Protein AF-A0A351TQN2-F1 (afdb_monomer_lite)

Radius of gyration: 16.26 Å; chains: 1; bounding box: 39×35×45 Å

Sequence (146 aa):
MKQKMIDFLLARGNPSIQLRVKKEVLHTITPEEEKALQEQILTEKTVRFIGEKQLENGWIGLGFHGSSKNAGQYDNQETGTKYLGEKGLKGTTIYGICSVNIYDGEFRGWSPYFGAQLETDWRAKVRRQCDITFRALLIMHYAGVE

Structure (mmCIF, N/CA/C/O backbone):
data_AF-A0A351TQN2-F1
#
_entry.id   AF-A0A351TQN2-F1
#
loop_
_atom_site.group_PDB
_atom_site.id
_atom_site.type_symbol
_atom_site.label_atom_id
_atom_site.label_alt_id
_atom_site.label_comp_id
_atom_site.label_asym_id
_atom_site.label_entity_id
_atom_site.label_seq_id
_atom_site.pdbx_PDB_ins_code
_atom_site.Cartn_x
_atom_site.Cartn_y
_atom_site.Cartn_z
_atom_site.occupancy
_atom_site.B_iso_or_equiv
_atom_site.auth_seq_id
_atom_site.auth_comp_id
_atom_site.auth_asym_id
_atom_site.auth_atom_id
_atom_si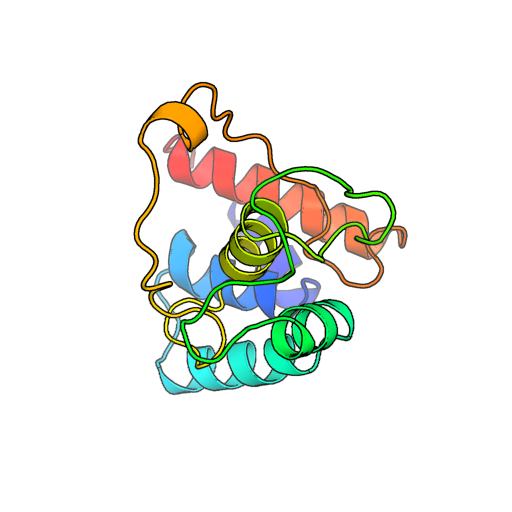te.pdbx_PDB_model_num
ATOM 1 N N . MET A 1 1 ? -20.811 1.659 13.500 1.00 83.62 1 MET A N 1
ATOM 2 C CA . MET A 1 1 ? -20.660 0.844 12.262 1.00 83.62 1 MET A CA 1
ATOM 3 C C . MET A 1 1 ? -19.192 0.708 11.872 1.00 83.62 1 MET A C 1
ATOM 5 O O . MET A 1 1 ? -18.738 -0.406 11.632 1.00 83.62 1 MET A O 1
ATOM 9 N N . LYS A 1 2 ? -18.452 1.820 11.925 1.00 90.25 2 LYS A N 1
ATOM 10 C CA . LYS A 1 2 ? -17.007 1.940 11.707 1.00 90.25 2 LYS A CA 1
ATOM 11 C C . LYS A 1 2 ? -16.146 0.879 12.406 1.00 90.25 2 LYS A C 1
ATOM 13 O O . LYS A 1 2 ? -15.353 0.227 11.738 1.00 90.25 2 LYS A O 1
ATOM 18 N N . GLN A 1 3 ? -16.366 0.615 13.700 1.00 94.12 3 GLN A N 1
ATOM 19 C CA . GLN A 1 3 ? -15.572 -0.386 14.432 1.00 94.12 3 GLN A CA 1
ATOM 20 C C . GLN A 1 3 ? -15.659 -1.792 13.817 1.00 94.12 3 GLN A C 1
ATOM 22 O O . GLN A 1 3 ? -14.639 -2.430 13.601 1.00 94.12 3 GLN A O 1
ATOM 27 N N . LYS A 1 4 ? -16.857 -2.239 13.412 1.00 95.69 4 LYS A N 1
ATOM 28 C CA . LYS A 1 4 ? -17.030 -3.552 12.763 1.00 95.69 4 LYS A CA 1
ATOM 29 C C . LYS A 1 4 ? -16.255 -3.654 11.444 1.00 95.69 4 LYS A C 1
ATOM 31 O O . LYS A 1 4 ? -15.793 -4.734 11.090 1.00 95.69 4 LYS A O 1
ATOM 36 N N . MET A 1 5 ? -16.133 -2.545 10.710 1.00 96.44 5 MET A N 1
ATOM 37 C CA . MET A 1 5 ? -15.353 -2.483 9.470 1.00 96.44 5 MET A CA 1
ATOM 38 C C . MET A 1 5 ? -13.858 -2.566 9.771 1.00 96.44 5 MET A C 1
ATOM 40 O O . MET A 1 5 ? -13.158 -3.328 9.113 1.00 96.44 5 MET A O 1
ATOM 44 N N . ILE A 1 6 ? -13.387 -1.834 10.785 1.00 97.31 6 ILE A N 1
ATOM 45 C CA . ILE A 1 6 ? -11.997 -1.883 11.253 1.00 97.31 6 ILE A CA 1
ATOM 46 C C . ILE A 1 6 ? -11.631 -3.312 11.662 1.00 97.31 6 ILE A C 1
ATOM 48 O O . ILE A 1 6 ? -10.675 -3.864 11.123 1.00 97.31 6 ILE A O 1
ATOM 52 N N . ASP A 1 7 ? -12.427 -3.942 12.528 1.00 97.81 7 ASP A N 1
ATOM 53 C CA . ASP A 1 7 ? -12.172 -5.303 13.012 1.00 97.81 7 ASP A CA 1
ATOM 54 C C . ASP A 1 7 ? -12.121 -6.311 11.851 1.00 97.81 7 ASP A C 1
ATOM 56 O O . ASP A 1 7 ? -11.223 -7.152 11.776 1.00 97.81 7 ASP A O 1
ATOM 60 N N . PHE A 1 8 ? -13.054 -6.197 10.897 1.00 97.88 8 PHE A N 1
ATOM 61 C CA . PHE A 1 8 ? -13.075 -7.038 9.701 1.00 97.88 8 PHE A CA 1
ATOM 62 C C . PHE A 1 8 ? -11.812 -6.861 8.846 1.00 97.88 8 PHE A C 1
ATOM 64 O O . PHE A 1 8 ? -11.208 -7.852 8.428 1.00 97.88 8 PHE A O 1
ATOM 71 N N . LEU A 1 9 ? -11.403 -5.616 8.591 1.00 97.31 9 LEU A N 1
ATOM 72 C CA . LEU A 1 9 ? -10.246 -5.299 7.752 1.00 97.31 9 LEU A CA 1
ATOM 73 C C . LEU A 1 9 ? -8.928 -5.701 8.413 1.00 97.31 9 LEU A C 1
ATOM 75 O O . LEU A 1 9 ? -8.063 -6.241 7.730 1.00 97.31 9 LEU A O 1
ATOM 79 N N . LEU A 1 10 ? -8.785 -5.517 9.726 1.00 97.62 10 LEU A N 1
ATOM 80 C CA . LEU A 1 10 ? -7.602 -5.970 10.461 1.00 97.62 10 LEU A CA 1
ATOM 81 C C . LEU A 1 10 ? -7.485 -7.500 10.470 1.00 97.62 10 LEU A C 1
ATOM 83 O O . LEU A 1 10 ? -6.380 -8.027 10.397 1.00 97.62 10 LEU A O 1
ATOM 87 N N . ALA A 1 11 ? -8.610 -8.218 10.512 1.00 97.19 11 ALA A N 1
ATOM 88 C CA . ALA A 1 11 ? -8.613 -9.678 10.519 1.00 97.19 11 ALA A CA 1
ATOM 89 C C . ALA A 1 11 ? -8.441 -10.317 9.127 1.00 97.19 11 ALA A C 1
ATOM 91 O O . ALA A 1 11 ? -8.003 -11.465 9.031 1.00 97.19 11 ALA A O 1
ATOM 92 N N . ARG A 1 12 ? -8.859 -9.640 8.047 1.00 96.38 12 ARG A N 1
ATOM 93 C CA . ARG A 1 12 ? -8.983 -10.253 6.705 1.00 96.38 12 ARG A CA 1
ATOM 94 C C . ARG A 1 12 ? -8.222 -9.535 5.596 1.00 96.38 12 ARG A C 1
ATOM 96 O O . ARG A 1 12 ? -7.857 -10.193 4.616 1.00 96.38 12 ARG A O 1
ATOM 103 N N . GLY A 1 13 ? -8.010 -8.231 5.739 1.00 94.56 13 GLY A N 1
ATOM 104 C CA . GLY A 1 13 ? -7.337 -7.406 4.746 1.00 94.56 13 GLY A CA 1
ATOM 105 C C . GLY A 1 13 ? -5.892 -7.843 4.550 1.00 94.56 13 GLY A C 1
ATOM 106 O O . GLY A 1 13 ? -5.266 -8.394 5.456 1.00 94.56 13 GLY A O 1
ATOM 107 N N . ASN A 1 14 ? -5.354 -7.620 3.359 1.00 95.19 14 ASN A N 1
ATOM 108 C CA . ASN A 1 14 ? -3.931 -7.823 3.111 1.00 95.19 14 ASN A CA 1
ATOM 109 C C . ASN A 1 14 ? -3.047 -6.819 3.886 1.00 95.19 14 ASN A C 1
ATOM 111 O O . ASN A 1 14 ? -3.558 -5.869 4.488 1.00 95.19 14 ASN A O 1
ATOM 115 N N . PRO A 1 15 ? -1.711 -6.984 3.844 1.00 97.31 15 PRO A N 1
ATOM 116 C CA . PRO A 1 15 ? -0.792 -6.093 4.545 1.00 97.31 15 PRO A CA 1
ATOM 117 C C . PRO A 1 15 ? -0.974 -4.605 4.214 1.00 97.31 15 PRO A C 1
ATOM 119 O O . PRO A 1 15 ? -0.849 -3.774 5.106 1.00 97.31 15 PRO A O 1
ATOM 122 N N . SER A 1 16 ? -1.337 -4.259 2.973 1.00 95.12 16 SER A N 1
ATOM 123 C CA . SER A 1 16 ? -1.591 -2.867 2.576 1.00 95.12 16 SER A CA 1
ATOM 124 C C . SER A 1 16 ? -2.809 -2.266 3.281 1.00 95.12 16 SER A C 1
ATOM 126 O O . SER A 1 16 ? -2.720 -1.185 3.863 1.00 95.12 16 SER A O 1
ATOM 128 N N . ILE A 1 17 ? -3.933 -2.985 3.297 1.00 95.25 17 ILE A N 1
ATOM 129 C CA . ILE A 1 17 ? -5.138 -2.552 4.009 1.00 95.25 17 ILE A CA 1
ATOM 130 C C . ILE A 1 17 ? -4.859 -2.454 5.511 1.00 95.25 17 ILE A C 1
ATOM 132 O O . ILE A 1 17 ? -5.209 -1.452 6.130 1.00 95.25 17 ILE A O 1
ATOM 136 N N . GLN A 1 18 ? -4.199 -3.454 6.102 1.00 97.94 18 GLN A N 1
ATOM 137 C CA . GLN A 1 18 ? -3.866 -3.435 7.530 1.00 97.94 18 GLN A CA 1
ATOM 138 C C . GLN A 1 18 ? -2.969 -2.243 7.889 1.00 97.94 18 GLN A C 1
ATOM 140 O O . GLN A 1 18 ? -3.261 -1.528 8.849 1.00 97.94 18 GLN A O 1
ATOM 145 N N . LEU A 1 19 ? -1.924 -1.997 7.092 1.00 96.50 19 LEU A N 1
ATOM 146 C CA . LEU A 1 19 ? -1.017 -0.858 7.235 1.00 96.50 19 LEU A CA 1
ATOM 147 C C . LEU A 1 19 ? -1.795 0.455 7.240 1.00 96.50 19 LEU A C 1
ATOM 149 O O . LEU A 1 19 ? -1.685 1.243 8.178 1.00 96.50 19 LEU A O 1
ATOM 153 N N . ARG A 1 20 ? -2.619 0.676 6.216 1.00 94.56 20 ARG A N 1
ATOM 154 C CA . ARG A 1 20 ? -3.340 1.938 6.047 1.00 94.56 20 ARG A CA 1
ATOM 155 C C . ARG A 1 20 ? -4.429 2.134 7.096 1.00 94.56 20 ARG A C 1
ATOM 157 O O . ARG A 1 20 ? -4.563 3.236 7.609 1.00 94.56 20 ARG A O 1
ATOM 164 N N . VAL A 1 21 ? -5.145 1.085 7.508 1.00 96.31 21 VAL A N 1
ATOM 165 C CA . VAL A 1 21 ? -6.099 1.179 8.631 1.00 96.31 21 VAL A CA 1
ATOM 166 C C . VAL A 1 21 ? -5.378 1.575 9.923 1.00 96.31 21 VAL A C 1
ATOM 168 O O . VAL A 1 21 ? -5.797 2.521 10.592 1.00 96.31 21 VAL A O 1
ATOM 171 N N . LYS A 1 22 ? -4.269 0.910 10.267 1.00 97.19 22 LYS A N 1
ATOM 172 C CA . LYS A 1 22 ? -3.516 1.227 11.491 1.00 97.19 22 LYS A CA 1
ATOM 173 C C . LYS A 1 22 ? -2.882 2.623 11.452 1.00 97.19 22 LYS A C 1
ATOM 175 O O . LYS A 1 22 ? -2.830 3.292 12.480 1.00 97.19 22 LYS A O 1
ATOM 180 N N . LYS A 1 23 ? -2.409 3.064 10.284 1.00 93.75 23 LYS A N 1
ATOM 181 C CA . LYS A 1 23 ? -1.683 4.328 10.106 1.00 93.75 23 LYS A CA 1
ATOM 182 C C . LYS A 1 23 ? -2.593 5.542 9.907 1.00 93.75 23 LYS A C 1
ATOM 184 O O . LYS A 1 23 ? -2.413 6.552 10.581 1.00 93.75 23 LYS A O 1
ATOM 189 N N . GLU A 1 24 ? -3.537 5.451 8.974 1.00 91.81 24 GLU A N 1
ATOM 190 C CA . GLU A 1 24 ? -4.388 6.570 8.541 1.00 91.81 24 GLU A CA 1
ATOM 191 C C . GLU A 1 24 ? -5.640 6.708 9.408 1.00 91.81 24 GLU A C 1
ATOM 193 O O . GLU A 1 24 ? -6.075 7.825 9.645 1.00 91.81 24 GLU A O 1
ATOM 198 N N . VAL A 1 25 ? -6.214 5.595 9.885 1.00 92.94 25 VAL A N 1
ATOM 199 C CA . VAL A 1 25 ? -7.509 5.612 10.590 1.00 92.94 25 VAL A CA 1
ATOM 200 C C . VAL A 1 25 ? -7.347 5.539 12.105 1.00 92.94 25 VAL A C 1
ATOM 202 O O . VAL A 1 25 ? -8.018 6.279 12.820 1.00 92.94 25 VAL A O 1
ATOM 205 N N . LEU A 1 26 ? -6.511 4.621 12.598 1.00 95.88 26 LEU A N 1
ATOM 206 C CA . LEU A 1 26 ? -6.347 4.374 14.036 1.00 95.88 26 LEU A CA 1
ATOM 207 C C . LEU A 1 26 ? -5.197 5.166 14.666 1.00 95.88 26 LEU A C 1
ATOM 209 O O . LEU A 1 26 ? -5.240 5.440 15.859 1.00 95.88 26 LEU A O 1
ATOM 213 N N . HIS A 1 27 ? -4.176 5.516 13.881 1.00 95.81 27 HIS A N 1
ATOM 214 C CA . HIS A 1 27 ? -2.930 6.131 14.356 1.00 95.81 27 HIS A CA 1
ATOM 215 C C . HIS A 1 27 ? -2.213 5.315 15.449 1.00 95.81 27 HIS A C 1
ATOM 217 O O . HIS A 1 27 ? -1.604 5.874 16.357 1.00 95.81 27 HIS A O 1
ATOM 223 N N . THR A 1 28 ? -2.275 3.983 15.362 1.00 97.31 28 THR A N 1
ATOM 224 C CA . THR A 1 28 ? -1.715 3.063 16.372 1.00 97.31 28 THR A CA 1
ATOM 225 C C . THR A 1 28 ? -0.487 2.291 15.898 1.00 97.31 28 THR A C 1
ATOM 227 O O . THR A 1 28 ? 0.029 1.471 16.649 1.00 97.31 28 THR A O 1
ATOM 230 N N . ILE A 1 29 ? -0.059 2.471 14.646 1.00 97.12 29 ILE A N 1
ATOM 231 C CA . ILE A 1 29 ? 1.041 1.684 14.077 1.00 97.12 29 ILE A CA 1
ATOM 232 C C . ILE A 1 29 ? 2.396 2.087 14.674 1.00 97.12 29 ILE A C 1
ATOM 234 O O . ILE A 1 29 ? 2.685 3.279 14.793 1.00 97.12 29 ILE A O 1
ATOM 238 N N . THR A 1 30 ? 3.243 1.110 15.009 1.00 97.75 30 THR A N 1
ATOM 239 C CA . THR A 1 30 ? 4.644 1.380 15.384 1.00 97.75 30 THR A CA 1
ATOM 240 C C . THR A 1 30 ? 5.563 1.409 14.153 1.00 97.75 30 THR A C 1
ATOM 242 O O . THR A 1 30 ? 5.212 0.840 13.114 1.00 97.75 30 THR A O 1
ATOM 245 N N . PRO A 1 31 ? 6.759 2.025 14.233 1.00 96.31 31 PRO A N 1
ATOM 246 C CA . PRO A 1 31 ? 7.734 1.988 13.139 1.00 96.31 31 PRO A CA 1
ATOM 247 C C . PRO A 1 31 ? 8.115 0.564 12.701 1.00 96.31 31 PRO A C 1
ATOM 249 O O . PRO A 1 31 ? 8.285 0.299 11.511 1.00 96.31 31 PRO A O 1
ATOM 252 N N . GLU A 1 32 ? 8.222 -0.367 13.649 1.00 97.50 32 GLU A N 1
ATOM 253 C CA . GLU A 1 32 ? 8.565 -1.769 13.395 1.00 97.50 32 GLU A CA 1
ATOM 254 C C . GLU A 1 32 ? 7.429 -2.498 12.673 1.00 97.50 32 GLU A C 1
ATOM 256 O O . GLU A 1 32 ? 7.677 -3.222 11.709 1.00 97.50 32 GLU A O 1
ATOM 261 N N . GLU A 1 33 ? 6.180 -2.280 13.102 1.00 97.50 33 GLU A N 1
ATOM 262 C CA . GLU A 1 33 ? 5.002 -2.831 12.428 1.00 97.50 33 GLU A CA 1
ATOM 263 C C . GLU A 1 33 ? 4.846 -2.273 11.009 1.00 97.50 33 GLU A C 1
ATOM 265 O O . GLU A 1 33 ? 4.553 -3.028 10.080 1.00 97.50 33 GLU A O 1
ATOM 270 N N . GLU A 1 34 ? 5.048 -0.962 10.831 1.00 96.38 34 GLU A N 1
ATOM 271 C CA . GLU A 1 34 ? 5.003 -0.322 9.516 1.00 96.38 34 GLU A CA 1
ATOM 272 C C . GLU A 1 34 ? 6.027 -0.954 8.574 1.00 96.38 34 GLU A C 1
ATOM 274 O O . GLU A 1 34 ? 5.663 -1.396 7.481 1.00 96.38 34 GLU A O 1
ATOM 279 N N . LYS A 1 35 ? 7.280 -1.070 9.024 1.00 95.88 35 LYS A N 1
ATOM 280 C CA . LYS A 1 35 ? 8.350 -1.689 8.245 1.00 95.88 35 LYS A CA 1
ATOM 281 C C . LYS A 1 35 ? 8.017 -3.137 7.879 1.00 95.88 35 LYS A C 1
ATOM 283 O O . LYS A 1 35 ? 8.125 -3.503 6.711 1.00 95.88 35 LYS A O 1
ATOM 288 N N . ALA A 1 36 ? 7.558 -3.943 8.836 1.00 97.62 36 ALA A N 1
ATOM 289 C CA . ALA A 1 36 ? 7.228 -5.349 8.599 1.00 97.62 36 ALA A CA 1
ATOM 290 C C . ALA A 1 36 ? 6.075 -5.532 7.592 1.00 97.62 36 ALA A C 1
ATOM 292 O O . ALA A 1 36 ? 6.092 -6.461 6.780 1.00 97.62 36 ALA A O 1
ATOM 293 N N . LEU A 1 37 ? 5.065 -4.656 7.622 1.00 97.88 37 LEU A N 1
ATOM 294 C CA . LEU A 1 37 ? 3.973 -4.679 6.645 1.00 97.88 37 LEU A CA 1
ATOM 295 C C . LEU A 1 37 ? 4.454 -4.221 5.265 1.00 97.88 37 LEU A C 1
ATOM 297 O O . LEU A 1 37 ? 4.133 -4.868 4.270 1.00 97.88 37 LEU A O 1
ATOM 301 N N . GLN A 1 38 ? 5.260 -3.160 5.190 1.00 96.38 38 GLN A N 1
ATOM 302 C CA . GLN A 1 38 ? 5.846 -2.696 3.931 1.00 96.38 38 GLN A CA 1
ATOM 303 C C . GLN A 1 38 ? 6.735 -3.763 3.284 1.00 96.38 38 GLN A C 1
ATOM 305 O O . GLN A 1 38 ? 6.591 -4.021 2.091 1.00 96.38 38 GLN A O 1
ATOM 310 N N . GLU A 1 39 ? 7.579 -4.451 4.054 1.00 95.94 39 GLU A N 1
ATOM 311 C CA . GLU A 1 39 ? 8.411 -5.559 3.565 1.00 95.94 39 GLU A CA 1
ATOM 312 C C . GLU A 1 39 ? 7.572 -6.682 2.943 1.00 95.94 39 GLU A C 1
ATOM 314 O O . GLU A 1 39 ? 7.920 -7.184 1.874 1.00 95.94 39 GLU A O 1
ATOM 319 N N . GLN A 1 40 ? 6.424 -7.028 3.535 1.00 96.69 40 GLN A N 1
ATOM 320 C CA . GLN A 1 40 ? 5.500 -7.999 2.939 1.00 96.69 40 GLN A CA 1
ATOM 321 C C . GLN A 1 40 ? 4.913 -7.496 1.615 1.00 96.69 40 GLN A C 1
ATOM 323 O O . GLN A 1 40 ? 4.876 -8.243 0.637 1.00 96.69 40 GLN A O 1
ATOM 328 N N . ILE A 1 41 ? 4.492 -6.231 1.553 1.00 95.12 41 ILE A N 1
ATOM 329 C CA . ILE A 1 41 ? 3.915 -5.621 0.344 1.00 95.12 41 ILE A CA 1
ATOM 330 C C . ILE A 1 41 ? 4.943 -5.585 -0.796 1.00 95.12 41 ILE A C 1
ATOM 332 O O . ILE A 1 41 ? 4.602 -5.861 -1.946 1.00 95.12 41 ILE A O 1
ATOM 336 N N . LEU A 1 42 ? 6.218 -5.330 -0.484 1.00 93.62 42 LEU A N 1
ATOM 337 C CA . LEU A 1 42 ? 7.329 -5.365 -1.443 1.00 93.62 42 LEU A CA 1
ATOM 338 C C . LEU A 1 42 ? 7.536 -6.751 -2.082 1.00 93.62 42 LEU A C 1
ATOM 340 O O . LEU A 1 42 ? 8.176 -6.862 -3.129 1.00 93.62 42 LEU A O 1
ATOM 344 N N . THR A 1 43 ? 6.984 -7.821 -1.500 1.00 94.50 43 THR A N 1
ATOM 345 C CA . THR A 1 43 ? 7.045 -9.163 -2.098 1.00 94.50 43 THR A CA 1
ATOM 346 C C . THR A 1 43 ? 5.979 -9.428 -3.162 1.00 94.50 43 THR A C 1
ATOM 348 O O . THR A 1 43 ? 6.098 -10.406 -3.905 1.00 94.50 43 THR A O 1
ATOM 351 N N . GLU A 1 44 ? 4.954 -8.577 -3.278 1.00 92.06 44 GLU A N 1
ATOM 352 C CA . GLU A 1 44 ? 3.856 -8.790 -4.219 1.00 92.06 44 GLU A CA 1
ATOM 353 C C . GLU A 1 44 ? 4.330 -8.729 -5.678 1.00 92.06 44 GLU A C 1
ATOM 355 O O . GLU A 1 44 ? 5.086 -7.841 -6.073 1.00 92.06 44 GLU A O 1
ATOM 360 N N . LYS A 1 45 ? 3.815 -9.636 -6.519 1.00 90.38 45 LYS A N 1
ATOM 361 C CA . LYS A 1 45 ? 4.202 -9.750 -7.935 1.00 90.38 45 LYS A CA 1
ATOM 362 C C . LYS A 1 45 ? 4.107 -8.421 -8.692 1.00 90.38 45 LYS A C 1
ATOM 364 O O . LYS A 1 45 ? 5.039 -8.069 -9.404 1.00 90.38 45 LYS A O 1
ATOM 369 N N . THR A 1 46 ? 3.005 -7.686 -8.540 1.00 86.56 46 THR A N 1
ATOM 370 C CA . THR A 1 46 ? 2.808 -6.395 -9.221 1.00 86.56 46 THR A CA 1
ATOM 371 C C . THR A 1 46 ? 3.758 -5.321 -8.694 1.00 86.56 46 THR A C 1
ATOM 373 O O . THR A 1 46 ? 4.253 -4.519 -9.475 1.00 86.56 46 THR A O 1
ATOM 376 N N . VAL A 1 47 ? 4.0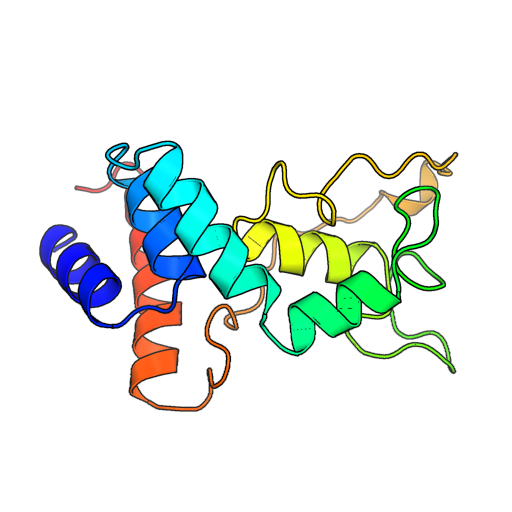48 -5.318 -7.388 1.00 89.12 47 VAL A N 1
ATOM 377 C CA . VAL A 1 47 ? 4.981 -4.358 -6.778 1.00 89.12 47 VAL A CA 1
ATOM 378 C C . VAL A 1 47 ? 6.402 -4.603 -7.281 1.00 89.12 47 VAL A C 1
ATOM 380 O O . VAL A 1 47 ? 7.061 -3.664 -7.716 1.00 89.12 47 VAL A O 1
ATOM 383 N N . ARG A 1 48 ? 6.843 -5.867 -7.310 1.00 91.00 48 ARG A N 1
ATOM 384 C CA . ARG A 1 48 ? 8.137 -6.252 -7.894 1.00 91.00 48 ARG A CA 1
ATOM 385 C C . ARG A 1 48 ? 8.221 -5.903 -9.373 1.00 91.00 48 ARG A C 1
ATOM 387 O O . ARG A 1 48 ? 9.199 -5.298 -9.783 1.00 91.00 48 ARG A O 1
ATOM 394 N N . PHE A 1 49 ? 7.171 -6.211 -10.136 1.00 87.81 49 PHE A N 1
ATOM 395 C CA . PHE A 1 49 ? 7.094 -5.854 -11.550 1.00 87.81 49 PHE A CA 1
ATOM 396 C C . PHE A 1 49 ? 7.264 -4.346 -11.762 1.00 87.81 49 PHE A C 1
ATOM 398 O O . PHE A 1 49 ? 8.050 -3.952 -12.606 1.00 87.81 49 PHE A O 1
ATOM 405 N N . ILE A 1 50 ? 6.586 -3.497 -10.982 1.00 86.31 50 ILE A N 1
ATOM 406 C CA . ILE A 1 50 ? 6.764 -2.038 -11.064 1.00 86.31 50 ILE A CA 1
ATOM 407 C C . ILE A 1 50 ? 8.203 -1.640 -10.701 1.00 86.31 50 ILE A C 1
ATOM 409 O O . ILE A 1 50 ? 8.797 -0.815 -11.390 1.00 86.31 50 ILE A O 1
ATOM 413 N N . GLY A 1 51 ? 8.774 -2.243 -9.654 1.00 88.94 51 GLY A N 1
ATOM 414 C CA . GLY A 1 51 ? 10.157 -1.997 -9.236 1.00 88.94 51 GLY A CA 1
ATOM 415 C C . GLY A 1 51 ? 11.189 -2.336 -10.316 1.00 88.94 51 GLY A C 1
ATOM 416 O O . GLY A 1 51 ? 12.118 -1.568 -10.526 1.00 88.94 51 GLY A O 1
ATOM 417 N N . GLU A 1 52 ? 10.994 -3.420 -11.073 1.00 89.38 52 GLU A N 1
ATOM 418 C CA . GLU A 1 52 ? 11.846 -3.796 -12.218 1.00 89.38 52 GLU A CA 1
ATOM 419 C C . GLU A 1 52 ? 11.814 -2.771 -13.365 1.00 89.38 52 GLU A C 1
ATOM 421 O O . GLU A 1 52 ? 12.679 -2.786 -14.240 1.00 89.38 52 GLU A O 1
ATOM 426 N N . LYS A 1 53 ? 10.806 -1.894 -13.390 1.00 87.50 53 LYS A N 1
ATOM 427 C CA . LYS A 1 53 ? 10.629 -0.850 -14.409 1.00 87.50 53 LYS A CA 1
ATOM 428 C C . LYS A 1 53 ? 11.119 0.511 -13.949 1.00 87.50 53 LYS A C 1
ATOM 430 O O . LYS A 1 53 ? 11.092 1.447 -14.746 1.00 87.50 53 LYS A O 1
ATOM 435 N N . GLN A 1 54 ? 11.527 0.634 -12.689 1.00 87.56 54 GLN A N 1
ATOM 436 C CA . GLN A 1 54 ? 12.064 1.872 -12.161 1.00 87.56 54 GLN A CA 1
ATOM 437 C C . GLN A 1 54 ? 13.501 2.073 -12.654 1.00 87.56 54 GLN A C 1
ATOM 439 O O . GLN A 1 54 ? 14.366 1.216 -12.493 1.00 87.56 54 GLN A O 1
ATOM 444 N N . LEU A 1 55 ? 13.739 3.219 -13.278 1.00 86.88 55 LEU A N 1
ATOM 445 C CA . LEU A 1 55 ? 15.041 3.688 -13.725 1.00 86.88 55 LEU A CA 1
ATOM 446 C C . LEU A 1 55 ? 15.820 4.287 -12.547 1.00 86.88 55 LEU A C 1
ATOM 448 O O . LEU A 1 55 ? 15.242 4.650 -11.522 1.00 86.88 55 LEU A O 1
ATOM 452 N N . GLU A 1 56 ? 17.131 4.469 -12.717 1.00 85.50 56 GLU A N 1
ATOM 453 C CA . GLU A 1 56 ? 18.017 5.030 -11.682 1.00 85.50 56 GLU A CA 1
ATOM 454 C C . GLU A 1 56 ? 17.567 6.412 -11.169 1.00 85.50 56 GLU A C 1
ATOM 456 O O . GLU A 1 56 ? 17.803 6.753 -10.013 1.00 85.50 56 GLU A O 1
ATOM 461 N N . ASN A 1 57 ? 16.875 7.199 -12.001 1.00 84.25 57 ASN A N 1
ATOM 462 C CA . ASN A 1 57 ? 16.329 8.513 -11.637 1.00 84.25 57 ASN A CA 1
ATOM 463 C C . ASN A 1 57 ? 14.947 8.454 -10.944 1.00 84.25 57 ASN A C 1
ATOM 465 O O . ASN A 1 57 ? 14.319 9.493 -10.720 1.00 84.25 57 ASN A O 1
ATOM 469 N N . GLY A 1 58 ? 14.444 7.253 -10.647 1.00 84.00 58 GLY A N 1
ATOM 470 C CA . GLY A 1 58 ? 13.152 7.011 -10.007 1.00 84.00 58 GLY A CA 1
ATOM 471 C C . GLY A 1 58 ? 11.946 7.015 -10.952 1.00 84.00 58 GLY A C 1
ATOM 472 O O . GLY A 1 58 ? 10.830 6.774 -10.489 1.00 84.00 58 GLY A O 1
ATOM 473 N N . TRP A 1 59 ? 12.133 7.280 -12.251 1.00 85.94 59 TRP A N 1
ATOM 474 C CA . TRP A 1 59 ? 11.070 7.182 -13.260 1.00 85.94 59 TRP A CA 1
ATOM 475 C C . TRP A 1 59 ? 10.700 5.722 -13.530 1.00 85.94 59 TRP A C 1
ATOM 477 O O . TRP A 1 59 ? 11.573 4.871 -13.623 1.00 85.94 59 TRP A O 1
ATOM 487 N N . ILE A 1 60 ? 9.416 5.422 -13.679 1.00 85.75 60 ILE A N 1
ATOM 488 C CA . ILE A 1 60 ? 8.867 4.082 -13.871 1.00 85.75 60 ILE A CA 1
ATOM 489 C C . ILE A 1 60 ? 8.414 3.935 -15.323 1.00 85.75 60 ILE A C 1
ATOM 491 O O . ILE A 1 60 ? 7.523 4.640 -15.801 1.00 85.75 60 ILE A O 1
ATOM 495 N N . GLY A 1 61 ? 8.984 2.947 -16.007 1.00 82.75 61 GLY A N 1
ATOM 496 C CA . GLY A 1 61 ? 8.616 2.597 -17.372 1.00 82.75 61 GLY A CA 1
ATOM 497 C C . GLY A 1 61 ? 9.143 3.582 -18.415 1.00 82.75 61 GLY A C 1
ATOM 498 O O . GLY A 1 61 ? 10.131 4.280 -18.206 1.00 82.75 61 GLY A O 1
ATOM 499 N N . LEU A 1 62 ? 8.498 3.604 -19.584 1.00 79.12 62 LEU A N 1
ATOM 500 C CA . LEU A 1 62 ? 8.983 4.336 -20.769 1.00 79.12 62 LEU A CA 1
ATOM 501 C C . LEU A 1 62 ? 8.131 5.558 -21.133 1.00 79.12 62 LEU 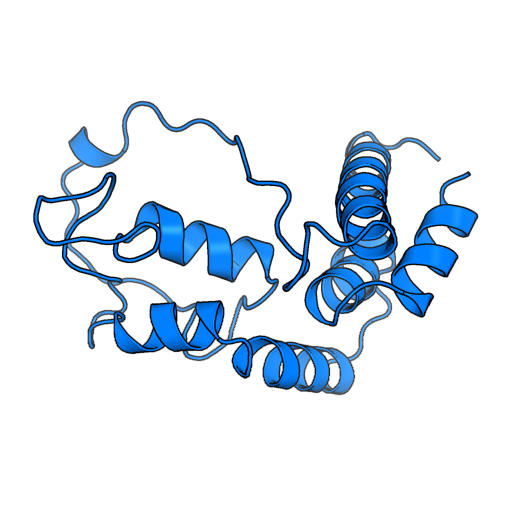A C 1
ATOM 503 O O . LEU A 1 62 ? 8.360 6.190 -22.161 1.00 79.12 62 LEU A O 1
ATOM 507 N N . GLY A 1 63 ? 7.123 5.877 -20.327 1.00 77.44 63 GLY A N 1
ATOM 508 C CA . GLY A 1 63 ? 6.211 6.981 -20.592 1.00 77.44 63 GLY A CA 1
ATOM 509 C C . GLY A 1 63 ? 5.419 7.376 -19.357 1.00 77.44 63 GLY A C 1
ATOM 510 O O . GLY A 1 63 ? 5.413 6.665 -18.352 1.00 77.44 63 GLY A O 1
ATOM 511 N N . PHE A 1 64 ? 4.763 8.530 -19.435 1.00 76.62 64 PHE A N 1
ATOM 512 C CA . PHE A 1 64 ? 4.031 9.097 -18.310 1.00 76.62 64 PHE A CA 1
ATOM 513 C C . PHE A 1 64 ? 2.651 8.452 -18.107 1.00 76.62 64 PHE A C 1
ATOM 515 O O . PHE A 1 64 ? 2.371 7.940 -17.024 1.00 76.62 64 PHE A O 1
ATOM 522 N N . HIS A 1 65 ? 1.824 8.428 -19.162 1.00 73.69 65 HIS A N 1
ATOM 523 C CA . HIS A 1 65 ? 0.455 7.902 -19.160 1.00 73.69 65 HIS A CA 1
ATOM 524 C C . HIS A 1 65 ? 0.175 7.038 -20.399 1.00 73.69 65 HIS A C 1
ATOM 526 O O . HIS A 1 65 ? 0.674 7.315 -21.490 1.00 73.69 65 HIS A O 1
ATOM 532 N N . GLY A 1 66 ? -0.691 6.032 -20.241 1.00 60.50 66 GLY A N 1
ATOM 533 C CA . GLY A 1 66 ? -1.183 5.184 -21.327 1.00 60.50 66 GLY A CA 1
ATOM 534 C C . GLY A 1 66 ? -0.246 4.039 -21.727 1.00 60.50 66 GLY A C 1
ATOM 535 O O . GLY A 1 66 ? 0.915 3.960 -21.327 1.00 60.50 66 GLY A O 1
ATOM 536 N N . SER A 1 67 ? -0.776 3.114 -22.527 1.00 53.56 67 SER A N 1
ATOM 537 C CA . SER A 1 67 ? 0.000 2.039 -23.143 1.00 53.56 67 SER A CA 1
ATOM 538 C C . SER A 1 67 ? 0.637 2.555 -24.431 1.00 53.56 67 SER A C 1
ATOM 540 O O . SER A 1 67 ? -0.042 2.712 -25.448 1.00 53.56 67 SER A O 1
ATOM 542 N N . SER A 1 68 ? 1.949 2.800 -24.421 1.00 59.16 68 SER A N 1
ATOM 543 C CA . SER A 1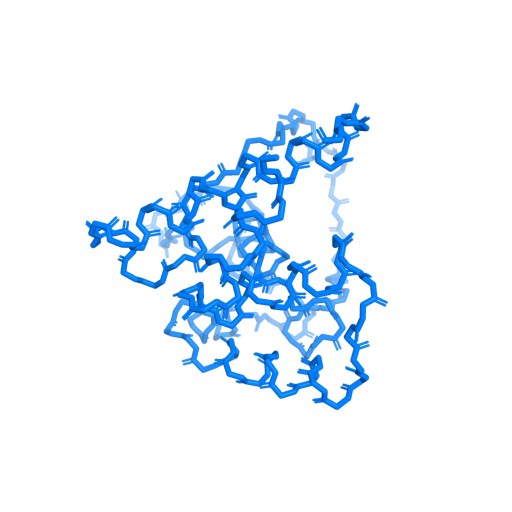 68 ? 2.711 2.769 -25.673 1.00 59.16 68 SER A CA 1
ATOM 544 C C . SER A 1 68 ? 2.564 1.375 -26.302 1.00 59.16 68 SER A C 1
ATOM 546 O O . SER A 1 68 ? 2.234 0.413 -25.605 1.00 59.16 68 SER A O 1
ATOM 548 N N . LYS A 1 69 ? 2.829 1.219 -27.608 1.00 58.38 69 LYS A N 1
ATOM 549 C CA . LYS A 1 69 ? 2.765 -0.105 -28.271 1.00 58.38 69 LYS A CA 1
ATOM 550 C C . LYS A 1 69 ? 3.595 -1.190 -27.557 1.00 58.38 69 LYS A C 1
ATOM 552 O O . LYS A 1 69 ? 3.332 -2.369 -27.764 1.00 58.38 69 LYS A O 1
ATOM 557 N N . ASN A 1 70 ? 4.550 -0.782 -26.716 1.00 61.22 70 ASN A N 1
ATOM 558 C CA . ASN A 1 70 ? 5.462 -1.644 -25.974 1.00 61.22 70 ASN A CA 1
ATOM 559 C C . ASN A 1 70 ? 5.266 -1.587 -24.441 1.00 61.22 70 ASN A C 1
ATOM 561 O O . ASN A 1 70 ? 6.104 -2.130 -23.728 1.00 61.22 70 ASN A O 1
ATOM 565 N N . ALA A 1 71 ? 4.226 -0.920 -23.918 1.00 59.66 71 ALA A N 1
ATOM 566 C CA . ALA A 1 71 ? 4.029 -0.729 -22.475 1.00 59.66 71 ALA A CA 1
ATOM 567 C C . ALA A 1 71 ? 2.765 -1.435 -21.957 1.00 59.66 71 ALA A C 1
ATOM 569 O O . ALA A 1 71 ? 1.660 -1.215 -22.459 1.00 59.66 71 ALA A O 1
ATOM 570 N N . GLY A 1 72 ? 2.934 -2.263 -20.922 1.00 63.78 72 GLY A N 1
ATOM 571 C CA . GLY A 1 72 ? 1.845 -2.876 -20.165 1.00 63.78 72 GLY A CA 1
ATOM 572 C C . GLY A 1 72 ? 1.143 -1.917 -19.190 1.00 63.78 72 GLY A C 1
ATOM 573 O O . GLY A 1 72 ? 1.523 -0.762 -19.015 1.00 63.78 72 GLY A O 1
ATOM 574 N N . GLN A 1 73 ? 0.111 -2.424 -18.505 1.00 61.88 73 GLN A N 1
ATOM 575 C CA . GLN A 1 73 ? -0.775 -1.652 -17.614 1.00 61.88 73 GLN A CA 1
ATOM 576 C C . GLN A 1 73 ? -0.047 -0.905 -16.477 1.00 61.88 73 GLN A C 1
ATOM 578 O O . GLN A 1 73 ? -0.545 0.113 -16.011 1.00 61.88 73 GLN A O 1
ATOM 583 N N . TYR A 1 74 ? 1.128 -1.378 -16.055 1.00 64.31 74 TYR A N 1
ATOM 584 C CA . TYR A 1 74 ? 1.930 -0.778 -14.983 1.00 64.31 74 TYR A CA 1
ATOM 585 C C . TYR A 1 74 ? 3.320 -0.306 -15.458 1.00 64.31 74 TYR A C 1
ATOM 587 O O . TYR A 1 74 ? 4.170 0.004 -14.633 1.00 64.31 74 TYR A O 1
ATOM 595 N N . ASP A 1 75 ? 3.541 -0.230 -16.778 1.00 72.31 75 ASP A N 1
ATOM 596 C CA . ASP A 1 75 ? 4.794 0.226 -17.415 1.00 72.31 75 ASP A CA 1
ATOM 597 C C . ASP A 1 75 ? 4.801 1.748 -17.689 1.00 72.31 75 ASP A C 1
ATOM 599 O O . ASP A 1 75 ? 5.366 2.217 -18.681 1.00 72.31 75 ASP A O 1
ATOM 603 N N . ASN A 1 76 ? 4.138 2.540 -16.845 1.00 79.94 76 ASN A N 1
ATOM 604 C CA . ASN A 1 76 ? 4.132 3.999 -16.960 1.00 79.94 76 ASN A CA 1
ATOM 605 C C . ASN A 1 76 ? 4.179 4.681 -15.590 1.00 79.94 76 ASN A C 1
ATOM 607 O O . ASN A 1 76 ? 3.711 4.126 -14.586 1.00 79.94 76 ASN A O 1
ATOM 611 N N . GLN A 1 77 ? 4.721 5.899 -15.584 1.00 84.44 77 GLN A N 1
ATOM 612 C CA . GLN A 1 77 ? 5.000 6.666 -14.376 1.00 84.44 77 GLN A CA 1
ATOM 613 C C . GLN A 1 77 ? 3.746 6.895 -13.536 1.00 84.44 77 GLN A C 1
ATOM 615 O O . GLN A 1 77 ? 3.772 6.678 -12.322 1.00 84.44 77 GLN A O 1
ATOM 620 N N . GLU A 1 78 ? 2.638 7.308 -14.153 1.00 80.38 78 GLU A N 1
ATOM 621 C CA . GLU A 1 78 ? 1.409 7.617 -13.428 1.00 80.38 78 GLU A CA 1
ATOM 622 C C . GLU A 1 78 ? 0.835 6.376 -12.738 1.00 80.38 78 GLU A C 1
ATOM 624 O O . GLU A 1 78 ? 0.551 6.402 -11.539 1.00 80.38 78 GLU A O 1
ATOM 629 N N . THR A 1 79 ? 0.677 5.275 -13.475 1.00 77.75 79 THR A N 1
ATOM 630 C CA . THR A 1 79 ? 0.002 4.080 -12.954 1.00 77.75 79 THR A CA 1
ATOM 631 C C . THR A 1 79 ? 0.865 3.363 -11.924 1.00 77.75 79 THR A C 1
ATOM 633 O O . THR A 1 79 ? 0.349 2.955 -10.882 1.00 77.75 79 THR A O 1
ATOM 636 N N . GLY A 1 80 ? 2.176 3.253 -12.170 1.00 82.81 80 GLY A N 1
ATOM 637 C CA . GLY A 1 80 ? 3.120 2.676 -11.214 1.00 82.81 80 GLY A CA 1
ATOM 638 C C . GLY A 1 80 ? 3.153 3.469 -9.908 1.00 82.81 80 GLY A C 1
ATOM 639 O O . GLY A 1 80 ? 2.943 2.900 -8.836 1.00 82.81 80 GLY A O 1
ATOM 640 N N . THR A 1 81 ? 3.299 4.796 -9.992 1.00 84.94 81 THR A N 1
ATOM 641 C CA . THR A 1 81 ? 3.320 5.671 -8.806 1.00 84.94 81 THR A CA 1
ATOM 642 C C . THR A 1 81 ? 2.006 5.593 -8.032 1.00 84.94 81 THR A C 1
ATOM 644 O O . THR A 1 81 ? 2.020 5.396 -6.817 1.00 84.94 81 THR A O 1
ATOM 647 N N . LYS A 1 82 ? 0.855 5.680 -8.714 1.00 81.12 82 LYS A N 1
ATOM 648 C CA . LYS A 1 82 ? -0.461 5.561 -8.066 1.00 81.12 82 LYS A CA 1
ATOM 649 C C . LYS A 1 82 ? -0.618 4.222 -7.351 1.00 81.12 82 LYS A C 1
ATOM 651 O O . LYS A 1 82 ? -1.071 4.197 -6.210 1.00 81.12 82 LYS A O 1
ATOM 656 N N . TYR A 1 83 ? -0.221 3.124 -7.995 1.00 84.81 83 TYR A N 1
ATOM 657 C CA . TYR A 1 83 ? -0.320 1.789 -7.411 1.00 84.81 83 TYR A CA 1
ATOM 658 C C . TYR A 1 83 ? 0.540 1.659 -6.148 1.00 84.81 83 TYR A C 1
ATOM 660 O O . TYR A 1 83 ? 0.041 1.230 -5.111 1.00 84.81 83 TYR A O 1
ATOM 668 N N . LEU A 1 84 ? 1.808 2.078 -6.198 1.00 87.00 84 LEU A N 1
ATOM 669 C CA . LEU A 1 84 ? 2.709 2.029 -5.042 1.00 87.00 84 LEU A CA 1
ATOM 670 C C . LEU A 1 84 ? 2.233 2.929 -3.885 1.00 87.00 84 LEU A C 1
ATOM 672 O O . LEU A 1 84 ? 2.329 2.541 -2.718 1.00 87.00 84 LEU A O 1
ATOM 676 N N . GLY A 1 85 ? 1.675 4.102 -4.199 1.00 85.38 85 GLY A N 1
ATOM 677 C CA . GLY A 1 85 ? 1.114 5.021 -3.207 1.00 85.38 85 GLY A CA 1
ATOM 678 C C . GLY A 1 85 ? -0.107 4.434 -2.502 1.00 85.38 85 GLY A C 1
ATOM 679 O O . GLY A 1 85 ? -0.159 4.398 -1.275 1.00 85.38 85 GLY A O 1
ATOM 680 N N . GLU A 1 86 ? -1.047 3.883 -3.271 1.00 84.88 86 GLU A N 1
ATOM 681 C CA . GLU A 1 86 ? -2.229 3.182 -2.754 1.00 84.88 86 GLU A CA 1
ATOM 682 C C . GLU A 1 86 ? -1.855 1.971 -1.889 1.00 84.88 86 GLU A C 1
ATOM 684 O O . GLU A 1 86 ? -2.552 1.674 -0.915 1.00 84.88 86 GLU A O 1
ATOM 689 N N . LYS A 1 87 ? -0.722 1.325 -2.191 1.00 88.81 87 LYS A N 1
ATOM 690 C CA . LYS A 1 87 ? -0.181 0.224 -1.394 1.00 88.81 87 LYS A CA 1
ATOM 691 C C . LYS A 1 87 ? 0.383 0.651 -0.036 1.00 88.81 87 LYS A C 1
ATOM 693 O O . LYS A 1 87 ? 0.553 -0.212 0.819 1.00 88.81 87 LYS A O 1
ATOM 698 N N . GLY A 1 88 ? 0.614 1.942 0.208 1.00 87.06 88 GLY A N 1
ATOM 699 C CA . GLY A 1 88 ? 1.161 2.444 1.475 1.00 87.06 88 GLY A CA 1
ATOM 700 C C . GLY A 1 88 ? 2.690 2.380 1.558 1.00 87.06 88 GLY A C 1
ATOM 701 O O . GLY A 1 88 ? 3.257 2.367 2.647 1.00 87.06 88 GLY A O 1
ATOM 702 N N . LEU A 1 89 ? 3.380 2.354 0.415 1.00 88.00 89 LEU A N 1
ATOM 703 C CA . LEU A 1 89 ? 4.835 2.178 0.346 1.00 88.00 89 LEU A CA 1
ATOM 704 C C . LEU A 1 89 ? 5.634 3.481 0.506 1.00 88.00 89 LEU A C 1
ATOM 706 O O . LEU A 1 89 ? 6.824 3.514 0.195 1.00 88.00 89 LEU A O 1
ATOM 710 N N . LYS A 1 90 ? 5.014 4.564 0.994 1.00 84.69 90 LYS A N 1
ATOM 711 C CA . LYS A 1 90 ? 5.693 5.851 1.186 1.00 84.69 90 LYS A CA 1
ATOM 712 C C . LYS A 1 90 ? 6.931 5.708 2.073 1.00 84.69 90 LYS A C 1
ATOM 714 O O . LYS A 1 90 ? 6.815 5.250 3.202 1.00 84.69 90 LYS A O 1
ATOM 719 N N . GLY A 1 91 ? 8.086 6.160 1.574 1.00 80.81 91 GLY A N 1
ATOM 720 C CA . GLY A 1 91 ? 9.362 6.090 2.295 1.00 80.81 91 GLY A CA 1
ATOM 721 C C . GLY A 1 91 ? 10.152 4.797 2.068 1.00 80.81 91 GLY A C 1
ATOM 722 O O . GLY A 1 91 ? 11.214 4.634 2.659 1.00 80.81 91 GLY A O 1
ATOM 723 N N . THR A 1 92 ? 9.667 3.895 1.210 1.00 82.69 92 THR A N 1
ATOM 724 C CA . THR A 1 92 ? 10.425 2.712 0.774 1.00 82.69 92 THR A CA 1
ATOM 725 C C . THR A 1 92 ? 11.3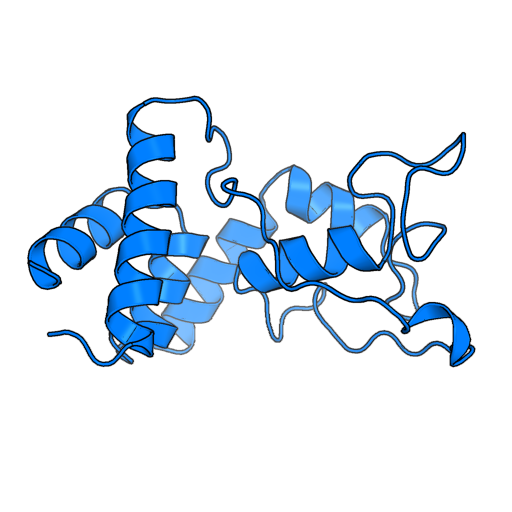25 3.028 -0.420 1.00 82.69 92 THR A C 1
ATOM 727 O O . THR A 1 92 ? 11.148 4.035 -1.105 1.00 82.69 92 THR A O 1
ATOM 730 N N . THR A 1 93 ? 12.277 2.137 -0.703 1.00 76.00 93 THR A N 1
ATOM 731 C CA . THR A 1 93 ? 13.265 2.296 -1.784 1.00 76.00 93 THR A CA 1
ATOM 732 C C . THR A 1 93 ? 12.650 2.460 -3.171 1.00 76.00 93 THR A C 1
ATOM 734 O O . THR A 1 93 ? 13.241 3.131 -4.007 1.00 76.00 93 THR A O 1
ATOM 737 N N . ILE A 1 94 ? 11.465 1.892 -3.408 1.00 76.50 94 ILE A N 1
ATOM 738 C CA . ILE A 1 94 ? 10.786 1.954 -4.710 1.00 76.50 94 ILE A CA 1
ATOM 739 C C . ILE A 1 94 ? 9.780 3.106 -4.823 1.00 76.50 94 ILE A C 1
ATOM 741 O O . ILE A 1 94 ? 9.294 3.412 -5.909 1.00 76.50 94 ILE A O 1
ATOM 745 N N . TYR A 1 95 ? 9.460 3.760 -3.705 1.00 66.88 95 TYR A N 1
ATOM 746 C CA . TYR A 1 95 ? 8.555 4.903 -3.652 1.00 66.88 95 TYR A CA 1
ATOM 747 C C . TYR A 1 95 ? 9.299 6.101 -3.058 1.00 66.88 95 TYR A C 1
ATOM 749 O O . TYR A 1 95 ? 9.191 6.430 -1.872 1.00 66.88 95 TYR A O 1
ATOM 757 N N . GLY A 1 96 ? 10.083 6.738 -3.922 1.00 62.09 96 GLY A N 1
ATOM 758 C CA . GLY A 1 96 ? 10.978 7.845 -3.613 1.00 62.09 96 GLY A CA 1
ATOM 759 C C . GLY A 1 96 ? 11.137 8.748 -4.834 1.00 62.09 96 GLY A C 1
ATOM 760 O O . GLY A 1 96 ? 10.819 8.350 -5.949 1.00 62.09 96 GLY A O 1
ATOM 761 N N . ILE A 1 97 ? 11.532 9.997 -4.594 1.00 57.59 97 ILE A N 1
ATOM 762 C CA . ILE A 1 97 ? 11.395 11.143 -5.506 1.00 57.59 97 ILE A CA 1
ATOM 763 C C . ILE A 1 97 ? 11.896 10.828 -6.924 1.00 57.59 97 ILE A C 1
ATOM 765 O O . ILE A 1 97 ? 13.091 10.653 -7.151 1.00 57.59 97 ILE A O 1
ATOM 769 N N . CYS A 1 98 ? 10.972 10.834 -7.885 1.00 65.19 98 CYS A N 1
ATOM 770 C CA . CYS A 1 98 ? 11.303 10.824 -9.302 1.00 65.19 98 CYS A CA 1
ATOM 771 C C . CYS A 1 98 ? 11.910 12.183 -9.679 1.00 65.19 98 CYS A C 1
ATOM 773 O O . CYS A 1 98 ? 11.249 13.216 -9.556 1.00 65.19 98 CYS A O 1
ATOM 775 N N . SER A 1 99 ? 13.175 12.180 -10.098 1.00 62.53 99 SER A N 1
ATOM 776 C CA . SER A 1 99 ? 13.931 13.391 -10.433 1.00 62.53 99 SER A CA 1
ATOM 777 C C . SER A 1 99 ? 14.045 13.516 -11.948 1.00 62.53 99 SER A C 1
ATOM 779 O O . SER A 1 99 ? 15.036 13.113 -12.555 1.00 62.53 99 SER A O 1
ATOM 781 N N . VAL A 1 100 ? 12.991 14.040 -12.567 1.00 62.22 100 VAL A N 1
ATOM 782 C CA . VAL A 1 100 ? 12.904 14.261 -14.015 1.00 62.22 100 VAL A CA 1
ATOM 783 C C . VAL A 1 100 ? 12.564 15.718 -14.312 1.00 62.22 100 VAL A C 1
ATOM 785 O O . VAL A 1 100 ? 11.794 16.350 -13.590 1.00 62.22 100 VAL A O 1
ATOM 788 N N . ASN A 1 101 ? 13.123 16.250 -15.397 1.00 52.31 101 ASN A N 1
ATOM 789 C CA . ASN A 1 101 ? 12.699 17.536 -15.939 1.00 52.31 101 ASN A CA 1
ATOM 790 C C . ASN A 1 101 ? 11.388 17.309 -16.702 1.00 52.31 101 ASN A C 1
ATOM 792 O O . ASN A 1 101 ? 11.411 16.694 -17.767 1.00 52.31 101 ASN A O 1
ATOM 796 N N . ILE A 1 102 ? 10.256 17.751 -16.145 1.00 55.84 102 ILE A N 1
ATOM 797 C CA . ILE A 1 102 ? 8.932 17.550 -16.755 1.00 55.84 102 ILE A CA 1
ATOM 798 C C . ILE A 1 102 ? 8.484 18.822 -17.478 1.00 55.84 102 ILE A C 1
ATOM 800 O O . ILE A 1 102 ? 8.701 19.934 -17.000 1.00 55.84 102 ILE A O 1
ATOM 804 N N . TYR A 1 103 ? 7.841 18.650 -18.631 1.00 48.81 103 TYR A N 1
ATOM 805 C CA . TYR A 1 103 ? 7.147 19.715 -19.347 1.00 48.81 103 TYR A CA 1
ATOM 806 C C . TYR A 1 103 ? 5.738 19.930 -18.763 1.00 48.81 103 TYR A C 1
ATOM 808 O O . TYR A 1 103 ? 4.938 18.996 -18.726 1.00 48.81 103 TYR A O 1
ATOM 816 N N . ASP A 1 104 ? 5.397 21.163 -18.366 1.00 45.12 104 ASP A N 1
ATOM 817 C CA . ASP A 1 104 ? 4.124 21.537 -17.706 1.00 45.12 104 ASP A CA 1
ATOM 818 C C . ASP A 1 104 ? 2.845 21.054 -18.421 1.00 45.12 104 ASP A C 1
ATOM 820 O O . ASP A 1 104 ? 1.791 20.890 -17.798 1.00 45.12 104 ASP A O 1
ATOM 824 N N . GLY A 1 105 ? 2.908 20.825 -19.737 1.00 49.38 105 GLY A N 1
ATOM 825 C CA . GLY A 1 105 ? 1.789 20.305 -20.523 1.00 49.38 105 GLY A CA 1
ATOM 826 C C . GLY A 1 105 ? 1.357 18.883 -20.144 1.00 49.38 105 GLY A C 1
ATOM 827 O O . GLY A 1 105 ? 0.190 18.551 -20.344 1.00 49.38 105 GLY A O 1
ATOM 828 N N . GLU A 1 106 ? 2.241 18.070 -19.554 1.00 51.34 106 GLU A N 1
ATOM 829 C CA . GLU A 1 106 ? 1.945 16.678 -19.171 1.00 51.34 106 GLU A CA 1
ATOM 830 C C . GLU A 1 106 ? 1.059 16.558 -17.914 1.00 51.34 106 GLU A C 1
ATOM 832 O O . GLU A 1 106 ? 0.477 15.504 -17.659 1.00 51.34 106 GLU A O 1
ATOM 837 N N . PHE A 1 107 ? 0.885 17.638 -17.141 1.00 50.91 107 PHE A N 1
ATOM 838 C CA . PHE A 1 107 ? 0.130 17.624 -15.877 1.00 50.91 107 PHE A CA 1
ATOM 839 C C . PHE A 1 107 ? -1.315 18.137 -15.965 1.00 50.91 107 PHE A C 1
ATOM 841 O O . PHE A 1 107 ? -2.050 18.111 -14.974 1.00 50.91 107 PHE A O 1
ATOM 848 N N . ARG A 1 108 ? -1.776 18.607 -17.128 1.00 37.59 108 ARG A N 1
ATOM 849 C CA . ARG A 1 108 ? -3.145 19.134 -17.267 1.00 37.59 108 ARG A CA 1
ATOM 850 C C . ARG A 1 108 ? -4.159 17.988 -17.408 1.00 37.59 108 ARG A C 1
ATOM 852 O O . ARG A 1 108 ? -4.018 17.153 -18.291 1.00 37.59 108 ARG A O 1
ATOM 859 N N . GLY A 1 109 ? -5.212 17.979 -16.580 1.00 35.94 109 GLY A N 1
ATOM 860 C CA . GLY A 1 109 ? -6.358 17.056 -16.719 1.00 35.94 109 GLY A CA 1
ATOM 861 C C . GLY A 1 109 ? -6.428 15.891 -15.724 1.00 35.94 109 GLY A C 1
ATOM 862 O O . GLY A 1 109 ? -7.152 14.925 -15.958 1.00 35.94 109 GLY A O 1
ATOM 863 N N . TRP A 1 110 ? -5.700 15.963 -14.610 1.00 39.75 110 TRP A N 1
ATOM 864 C CA . TRP A 1 110 ? -5.690 14.901 -13.604 1.00 39.75 110 TRP A CA 1
ATOM 865 C C . TRP A 1 110 ? -7.043 14.735 -12.894 1.00 39.75 110 TRP A C 1
ATOM 867 O O . TRP A 1 110 ? -7.646 15.700 -12.430 1.00 39.75 110 TRP A O 1
ATOM 877 N N . S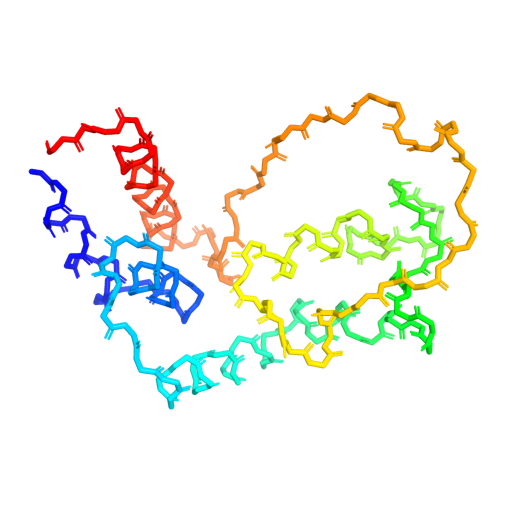ER A 1 111 ? -7.479 13.480 -12.755 1.00 36.28 111 SER A N 1
ATOM 878 C CA . SER A 1 111 ? -8.653 13.080 -11.976 1.00 36.28 111 SER A CA 1
ATOM 879 C C . SER A 1 111 ? -8.255 12.060 -10.895 1.00 36.28 111 SER A C 1
ATOM 881 O O . SER A 1 111 ? -7.424 11.185 -11.166 1.00 36.28 111 SER A O 1
ATOM 883 N N . PRO A 1 112 ? -8.821 12.136 -9.675 1.00 35.38 112 PRO A N 1
ATOM 884 C CA . PRO A 1 112 ? -8.455 11.292 -8.535 1.00 35.38 112 PRO A CA 1
ATOM 885 C C . PRO A 1 112 ? -9.060 9.876 -8.587 1.00 35.38 112 PRO A C 1
ATOM 887 O O . PRO A 1 112 ? -9.173 9.231 -7.556 1.00 35.38 112 PRO A O 1
ATOM 890 N N . TYR A 1 113 ? -9.511 9.362 -9.734 1.00 41.59 113 TYR A N 1
ATOM 891 C CA . TYR A 1 113 ? -10.130 8.031 -9.753 1.00 41.59 113 TYR A CA 1
ATOM 892 C C . TYR A 1 113 ? -9.089 6.913 -9.576 1.00 41.59 113 TYR A C 1
ATOM 894 O O . TYR A 1 113 ? -8.150 6.779 -10.361 1.00 41.59 113 TYR A O 1
ATOM 902 N N . PHE A 1 114 ? -9.287 6.093 -8.539 1.00 53.53 114 PHE A N 1
ATOM 903 C CA . PHE A 1 114 ? -8.425 4.972 -8.157 1.00 53.53 114 PHE A CA 1
ATOM 904 C C . PHE A 1 114 ? -9.128 3.625 -8.396 1.00 53.53 114 PHE A C 1
ATOM 906 O O . PHE A 1 114 ? -10.349 3.516 -8.276 1.00 53.53 114 PHE A O 1
ATOM 913 N N . GLY A 1 115 ? -8.357 2.576 -8.698 1.00 55.41 115 GLY A N 1
ATOM 914 C CA . GLY A 1 115 ? -8.865 1.208 -8.856 1.00 55.41 115 GLY A CA 1
ATOM 915 C C . GLY A 1 115 ? -9.139 0.490 -7.523 1.00 55.41 115 GLY A C 1
ATOM 916 O O . GLY A 1 115 ? -8.508 0.759 -6.500 1.00 55.41 115 GLY A O 1
ATOM 917 N N . ALA A 1 116 ? -10.071 -0.467 -7.539 1.00 55.22 116 ALA A N 1
ATOM 918 C CA . ALA A 1 116 ? -10.443 -1.324 -6.404 1.00 55.22 116 ALA A CA 1
ATOM 919 C C . ALA A 1 116 ? -9.610 -2.626 -6.355 1.00 55.22 116 ALA A C 1
ATOM 921 O O . ALA A 1 116 ? -10.167 -3.717 -6.441 1.00 55.22 116 ALA A O 1
ATOM 922 N N . GLN A 1 117 ? -8.278 -2.509 -6.336 1.00 69.88 117 GLN A N 1
ATOM 923 C CA . GLN A 1 117 ? -7.359 -3.656 -6.436 1.00 69.88 117 GLN A CA 1
ATOM 924 C C . GLN A 1 117 ? -6.193 -3.560 -5.440 1.00 69.88 117 GLN A C 1
ATOM 926 O O . GLN A 1 117 ? -5.033 -3.764 -5.809 1.00 69.88 117 GLN A O 1
ATOM 931 N N . LEU A 1 118 ? -6.470 -3.215 -4.178 1.00 76.19 118 LEU A N 1
ATOM 932 C CA . LEU A 1 118 ? -5.439 -3.333 -3.147 1.00 76.19 118 LEU A CA 1
ATOM 933 C C . LEU A 1 118 ? -5.185 -4.798 -2.814 1.00 76.19 118 LEU A C 1
ATOM 935 O O . LEU A 1 118 ? -4.050 -5.139 -2.504 1.00 76.19 118 LEU A O 1
ATOM 939 N N . GLU A 1 119 ? -6.181 -5.673 -2.917 1.00 84.62 119 GLU A N 1
ATOM 940 C CA . GLU A 1 119 ? -6.003 -7.114 -2.734 1.00 84.62 119 GLU A CA 1
ATOM 941 C C . GLU A 1 119 ? -5.383 -7.785 -3.978 1.00 84.62 119 GLU A C 1
ATOM 943 O O . GLU A 1 119 ? -5.732 -7.478 -5.118 1.00 84.62 119 GLU A O 1
ATOM 948 N N . THR A 1 120 ? -4.475 -8.747 -3.778 1.00 75.81 120 THR A N 1
ATOM 949 C CA . THR A 1 120 ? -3.756 -9.434 -4.874 1.00 75.81 120 THR A CA 1
ATOM 950 C C . THR A 1 120 ? -4.663 -10.325 -5.728 1.00 75.81 120 THR A C 1
ATOM 952 O O . THR A 1 120 ? -4.518 -10.362 -6.949 1.00 75.81 120 THR A O 1
ATOM 955 N N . ASP A 1 121 ? -5.636 -10.995 -5.108 1.00 81.00 121 ASP A N 1
ATOM 956 C CA . ASP A 1 121 ? -6.717 -11.723 -5.784 1.00 81.00 121 ASP A CA 1
ATOM 957 C C . ASP A 1 121 ? -8.057 -11.021 -5.546 1.00 81.00 121 ASP A C 1
ATOM 959 O O . ASP A 1 121 ? -9.000 -11.571 -4.974 1.00 81.00 121 ASP A O 1
ATOM 963 N N . TRP A 1 122 ? -8.142 -9.756 -5.961 1.00 72.50 122 TRP A N 1
ATOM 964 C CA . TRP A 1 122 ? -9.329 -8.920 -5.773 1.00 72.50 122 TRP A CA 1
ATOM 965 C C . TRP A 1 122 ? -10.608 -9.523 -6.368 1.00 72.50 122 TRP A C 1
ATOM 967 O O . TRP A 1 122 ? -11.690 -9.057 -6.048 1.00 72.50 122 TRP A O 1
ATOM 977 N N . ARG A 1 123 ? -10.548 -10.557 -7.222 1.00 73.38 123 ARG A N 1
ATOM 978 C CA . ARG A 1 123 ? -11.744 -11.239 -7.746 1.00 73.38 123 ARG A CA 1
ATOM 979 C C . ARG A 1 123 ? -12.311 -12.281 -6.779 1.00 73.38 123 ARG A C 1
ATOM 981 O O . ARG A 1 123 ? -13.470 -12.676 -6.944 1.00 73.38 123 ARG A O 1
ATOM 988 N N . ALA A 1 124 ? -11.570 -12.708 -5.762 1.00 82.31 124 ALA A N 1
ATOM 989 C CA . ALA A 1 124 ? -12.120 -13.552 -4.712 1.00 82.31 124 ALA A CA 1
ATOM 990 C C . ALA A 1 124 ? -13.147 -12.776 -3.867 1.00 82.31 124 ALA A C 1
ATOM 992 O O . ALA A 1 124 ? -13.001 -11.583 -3.596 1.00 82.31 124 ALA A O 1
ATOM 993 N N . LYS A 1 125 ? -14.209 -13.460 -3.419 1.00 85.38 125 LYS A N 1
ATOM 994 C CA . LYS A 1 125 ? -15.343 -12.820 -2.724 1.00 85.38 125 LYS A CA 1
ATOM 995 C C . LYS A 1 125 ? -14.911 -12.029 -1.485 1.00 85.38 125 LYS A C 1
ATOM 997 O O . LYS A 1 125 ? -15.297 -10.872 -1.352 1.00 85.38 125 LYS A O 1
ATOM 1002 N N . VAL A 1 126 ? -14.096 -12.629 -0.614 1.00 89.75 126 VAL A N 1
ATOM 1003 C CA . VAL A 1 126 ? -13.616 -11.976 0.619 1.00 89.75 126 VAL A CA 1
ATOM 1004 C C . VAL A 1 126 ? -12.674 -10.806 0.327 1.00 89.75 126 VAL A C 1
ATOM 1006 O O . VAL A 1 126 ? -12.685 -9.811 1.041 1.00 89.75 126 VAL A O 1
ATOM 1009 N N . ARG A 1 127 ? -11.911 -10.887 -0.765 1.00 86.75 127 ARG A N 1
ATOM 1010 C CA . ARG A 1 127 ? -10.954 -9.861 -1.187 1.00 86.75 127 ARG A CA 1
ATOM 1011 C C . ARG A 1 127 ? -11.681 -8.625 -1.719 1.00 86.75 127 ARG A C 1
ATOM 1013 O O . ARG A 1 127 ? -11.446 -7.531 -1.222 1.00 86.75 127 ARG A O 1
ATOM 1020 N N . ARG A 1 128 ? -12.706 -8.809 -2.567 1.00 84.06 128 ARG A N 1
ATOM 1021 C CA . ARG A 1 128 ? -13.637 -7.719 -2.935 1.00 84.06 128 ARG A CA 1
ATOM 1022 C C . ARG A 1 128 ? -14.266 -7.051 -1.720 1.00 84.06 128 ARG A C 1
ATOM 1024 O O . ARG A 1 128 ? -14.400 -5.833 -1.693 1.00 84.06 128 ARG A O 1
ATOM 1031 N N . GLN A 1 129 ? -14.687 -7.845 -0.733 1.00 90.38 129 GLN A N 1
ATOM 1032 C CA . GLN A 1 129 ? -15.269 -7.305 0.494 1.00 90.38 129 GLN A CA 1
ATOM 1033 C C . GLN A 1 129 ? -14.258 -6.448 1.257 1.00 90.38 129 GLN A C 1
ATOM 1035 O O . GLN A 1 129 ? -14.645 -5.387 1.735 1.00 90.38 129 GLN A O 1
ATOM 1040 N N . CYS A 1 130 ? -12.988 -6.852 1.334 1.00 89.94 130 CYS A N 1
ATOM 1041 C CA . CYS A 1 130 ? -11.933 -6.048 1.952 1.00 89.94 130 CYS A CA 1
ATOM 1042 C C . CYS A 1 130 ? -11.711 -4.729 1.197 1.00 89.94 130 CYS A C 1
ATOM 1044 O O . CYS A 1 130 ? -11.797 -3.677 1.819 1.00 89.94 130 CYS A O 1
ATOM 1046 N N . ASP A 1 131 ? -11.541 -4.760 -0.130 1.00 86.19 131 ASP A N 1
ATOM 1047 C CA . ASP A 1 131 ? -11.360 -3.548 -0.949 1.00 86.19 131 ASP A CA 1
ATOM 1048 C C . ASP A 1 131 ? -12.530 -2.557 -0.794 1.00 86.19 131 ASP A C 1
ATOM 1050 O O . ASP A 1 131 ? -12.326 -1.375 -0.508 1.00 86.19 131 ASP A O 1
ATOM 1054 N N . ILE A 1 132 ? -13.775 -3.030 -0.930 1.00 89.38 132 ILE A N 1
ATOM 1055 C CA . ILE A 1 132 ? -14.972 -2.177 -0.824 1.00 89.38 132 ILE A CA 1
ATOM 1056 C C . ILE A 1 132 ? -15.134 -1.641 0.602 1.00 89.38 132 ILE A C 1
ATOM 1058 O O . ILE A 1 132 ? -15.399 -0.453 0.788 1.00 89.38 132 ILE A O 1
ATOM 1062 N N . THR A 1 133 ? -14.957 -2.497 1.613 1.00 93.06 133 THR A N 1
ATOM 1063 C CA . THR A 1 133 ? -15.088 -2.095 3.022 1.00 93.06 133 THR A CA 1
ATOM 1064 C C . THR A 1 133 ? -14.010 -1.084 3.396 1.00 93.06 133 THR A C 1
ATOM 1066 O O . THR A 1 133 ? -14.307 -0.118 4.091 1.00 93.06 133 THR A O 1
ATOM 1069 N N . PHE A 1 134 ? -12.782 -1.247 2.898 1.00 92.69 134 PHE A N 1
ATOM 1070 C CA . PHE A 1 134 ? -11.704 -0.288 3.111 1.00 92.69 134 PHE A CA 1
ATOM 1071 C C . PHE A 1 134 ? -12.016 1.069 2.475 1.00 92.69 134 PHE A C 1
ATOM 1073 O O . PHE A 1 134 ? -11.898 2.093 3.143 1.00 92.69 134 PHE A O 1
ATOM 1080 N N . ARG A 1 135 ? -12.507 1.099 1.227 1.00 89.94 135 ARG A N 1
ATOM 1081 C CA . ARG A 1 135 ? -12.926 2.354 0.576 1.00 89.94 135 ARG A CA 1
ATOM 1082 C C . ARG A 1 135 ? -14.054 3.044 1.342 1.00 89.94 135 ARG A C 1
ATOM 1084 O O . ARG A 1 135 ? -13.978 4.247 1.573 1.00 89.94 135 ARG A O 1
ATOM 1091 N N . ALA A 1 136 ? -15.061 2.291 1.782 1.00 91.69 136 ALA A N 1
ATOM 1092 C CA . ALA A 1 136 ? -16.138 2.832 2.605 1.00 91.69 136 ALA A CA 1
ATOM 1093 C C . ALA A 1 136 ? -15.613 3.379 3.947 1.00 91.69 136 ALA A C 1
ATOM 1095 O O . ALA A 1 136 ? -16.017 4.465 4.356 1.00 91.69 136 ALA A O 1
ATOM 1096 N N . LEU A 1 137 ? -14.671 2.680 4.595 1.00 93.00 137 LEU A N 1
ATOM 1097 C CA . LEU A 1 137 ? -14.044 3.139 5.837 1.00 93.00 137 LEU A CA 1
ATOM 1098 C C . LEU A 1 137 ? -13.282 4.455 5.633 1.00 93.00 137 LEU A C 1
ATOM 1100 O O . LEU A 1 137 ? -13.434 5.362 6.448 1.00 93.00 137 LEU A O 1
ATOM 1104 N N . LEU A 1 138 ? -12.501 4.577 4.555 1.00 89.31 138 LEU A N 1
ATOM 1105 C CA . LEU A 1 138 ? -11.785 5.815 4.234 1.00 89.31 138 LEU A CA 1
ATOM 1106 C C . LEU A 1 138 ? -12.747 6.974 3.961 1.00 89.31 138 LEU A C 1
ATOM 1108 O O . LEU A 1 138 ? -12.531 8.064 4.482 1.00 89.31 138 LEU A O 1
ATOM 1112 N N . ILE A 1 139 ? -13.822 6.745 3.195 1.00 89.62 139 ILE A N 1
ATOM 1113 C CA . ILE A 1 139 ? -14.849 7.769 2.943 1.00 89.62 139 ILE A CA 1
ATOM 1114 C C . ILE A 1 139 ? -15.448 8.246 4.265 1.00 89.62 139 ILE A C 1
ATOM 1116 O O . ILE A 1 139 ? -15.489 9.446 4.507 1.00 89.62 139 ILE A O 1
ATOM 1120 N N . MET A 1 140 ? -15.865 7.323 5.139 1.00 90.06 140 MET A N 1
ATOM 1121 C CA . MET A 1 140 ? -16.409 7.683 6.450 1.00 90.06 140 MET A CA 1
ATOM 1122 C C . MET A 1 140 ? -15.396 8.462 7.295 1.00 90.06 140 MET A C 1
ATOM 1124 O O . MET A 1 140 ? -15.745 9.488 7.870 1.00 90.06 140 MET A O 1
ATOM 1128 N N . HIS A 1 141 ? -14.141 8.001 7.348 1.00 90.56 141 HIS A N 1
ATOM 1129 C CA . HIS A 1 141 ? -13.078 8.651 8.112 1.00 90.56 141 HIS A CA 1
ATOM 1130 C C . HIS A 1 141 ? -12.826 10.087 7.628 1.00 90.56 141 HIS A C 1
ATOM 1132 O O . HIS A 1 141 ? -12.888 11.010 8.434 1.00 90.56 141 HIS A O 1
ATOM 1138 N N . TYR A 1 142 ? -12.610 10.295 6.326 1.00 88.19 142 TYR A N 1
ATOM 1139 C CA . TYR A 1 142 ? -12.303 11.622 5.783 1.00 88.19 142 TYR A CA 1
ATOM 1140 C C . TYR A 1 142 ? -13.513 12.555 5.694 1.00 88.19 142 TYR A C 1
ATOM 1142 O O . TYR A 1 142 ? -13.341 13.770 5.718 1.00 88.19 142 TYR A O 1
ATOM 1150 N N . ALA A 1 143 ? -14.731 12.015 5.626 1.00 91.94 143 ALA A N 1
ATOM 1151 C CA . ALA A 1 143 ? -15.954 12.808 5.718 1.00 91.94 143 ALA A CA 1
ATOM 1152 C C . ALA A 1 143 ? -16.315 13.202 7.164 1.00 91.94 143 ALA A C 1
ATOM 1154 O O . ALA A 1 143 ? -17.300 13.908 7.362 1.00 91.94 143 ALA A O 1
ATOM 1155 N N . GLY A 1 144 ? -15.560 12.743 8.172 1.00 88.56 144 GLY A N 1
ATOM 1156 C CA . GLY A 1 144 ? -15.848 13.022 9.582 1.00 88.56 144 GLY A CA 1
ATOM 1157 C C . GLY A 1 144 ? -17.101 12.313 10.108 1.00 88.56 144 GLY A C 1
ATOM 1158 O O . GLY A 1 144 ? -17.723 12.793 11.050 1.00 88.56 144 GLY A O 1
ATOM 1159 N N . VAL A 1 145 ? -17.492 11.190 9.498 1.00 84.88 145 VAL A N 1
ATOM 1160 C CA . VAL A 1 145 ? -18.654 10.394 9.918 1.00 84.88 145 VAL A CA 1
ATOM 1161 C C . VAL A 1 145 ? -18.211 9.345 10.944 1.00 84.88 145 VAL A C 1
ATOM 1163 O O . VAL A 1 145 ? -17.284 8.562 10.694 1.00 84.88 145 VAL A O 1
ATOM 1166 N N . GLU A 1 146 ? -18.874 9.331 12.103 1.00 68.19 146 GLU A N 1
ATOM 1167 C CA . GLU A 1 146 ? -18.617 8.396 13.214 1.00 68.19 146 GLU A CA 1
ATOM 1168 C C . GLU A 1 146 ? -19.304 7.024 13.049 1.00 68.19 146 GLU A C 1
ATOM 1170 O O . GLU A 1 146 ? -20.501 6.956 12.684 1.00 68.19 146 GLU A O 1
#

Foldseek 3Di:
DLVVLLVLLCVQNALLLVLCCCVVPVVNDDPVSNVVSLVVLCPAPLNVVQLVQQDPLLFGADEADDDDPPADPNRHRPRVQLLCVSSVNPPPPNNDDRDDDDDPVVPPDDDPDDDLPNDSPCVDPSNVVSSVSSVVSVCCRVVVHD

pLDDT: mean 81.28, std 16.31, range [35.38, 97.94]

Secondary structure (DSSP, 8-state):
-HHHHHHHHHHHS-HHHHHHIIIIII----HHHHHHHHHHHTTSHHHHHHHHTB-TTS-BSS-SSS--TT--TTSSHHHHHHHHHHTT-TTSTTSS-------GGGGTT------S--STTTTSHHHHHHHHHHHHHHHHHHTT--